Protein AF-A0A259PLI7-F1 (afdb_monomer)

Radius of gyration: 12.53 Å; Cα contacts (8 Å, |Δi|>4): 88; chains: 1; bounding box: 31×23×36 Å

Sequence (74 aa):
MGRYALTQPLYEVVREAYIGGFAVSSNFAREQAQQVAAAASIGFISTQEA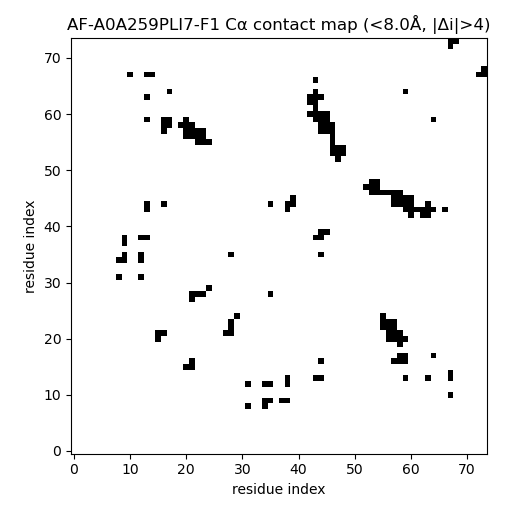PDIYGRTWLITGAGLQHLRDGGYL

Secondary structure (DSSP, 8-state):
----S--HHHHHHHHHHHHT-EETTSHHHHHTHHHHHHHHHTTSEEEEEETTEEEEEEEE-HHHHHHHHHTT--

pLDDT: mean 89.92, std 15.37, range [41.22, 98.62]

Solvent-accessible surface area (backbone atoms only — not comparable to full-atom values): 4287 Å² total; per-residue (Å²): 139,88,85,72,100,76,61,69,65,52,51,52,51,47,49,46,18,60,78,76,34,45,45,66,84,33,71,68,41,63,77,39,41,70,38,50,53,50,37,39,74,76,45,22,30,42,36,66,79,48,94,100,36,71,59,64,39,33,28,49,30,74,60,26,52,50,53,39,43,78,70,67,76,101

Mean predicted aligned error: 4.99 Å

Structure (mmCIF, N/CA/C/O backbone):
data_AF-A0A259PLI7-F1
#
_entry.id   AF-A0A259PLI7-F1
#
loop_
_atom_site.group_PDB
_atom_site.id
_atom_site.type_symbol
_atom_site.label_atom_id
_atom_site.label_alt_id
_atom_site.label_comp_id
_atom_site.label_asym_id
_atom_site.label_entity_id
_atom_site.label_seq_id
_atom_site.pdbx_PDB_ins_code
_atom_site.Cartn_x
_atom_site.Cartn_y
_atom_site.Cartn_z
_atom_site.occupancy
_atom_site.B_iso_or_equiv
_atom_site.a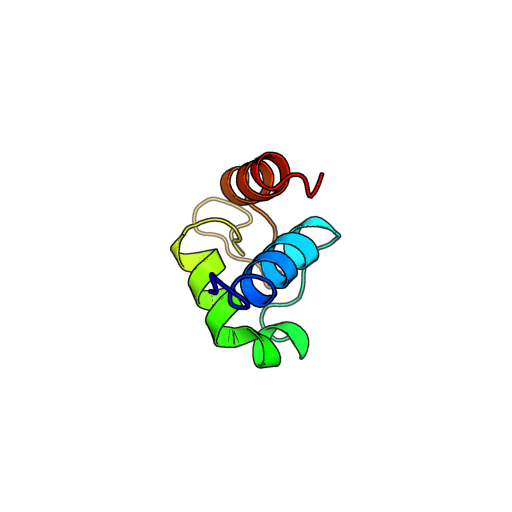uth_seq_id
_atom_site.auth_comp_id
_atom_site.auth_asym_id
_atom_site.auth_atom_id
_atom_site.pdbx_PDB_model_num
ATOM 1 N N . MET A 1 1 ? -23.171 -13.293 21.355 1.00 44.09 1 MET A N 1
ATOM 2 C CA . MET A 1 1 ? -21.836 -13.933 21.315 1.00 44.09 1 MET A CA 1
ATOM 3 C C . MET A 1 1 ? -21.438 -14.049 19.848 1.00 44.09 1 MET A C 1
ATOM 5 O O . MET A 1 1 ? -21.897 -14.953 19.176 1.00 44.09 1 MET A O 1
ATOM 9 N N . GLY A 1 2 ? -20.837 -13.048 19.212 1.00 60.09 2 GLY A N 1
ATOM 10 C CA . GLY A 1 2 ? -19.531 -12.462 19.510 1.00 60.09 2 GLY A CA 1
ATOM 11 C C . GLY A 1 2 ? -18.632 -12.805 18.320 1.00 60.09 2 GLY A C 1
ATOM 12 O O . GLY A 1 2 ? -17.985 -13.845 18.333 1.00 60.09 2 GLY A O 1
ATOM 13 N N . ARG A 1 3 ? -18.687 -12.016 17.240 1.00 45.56 3 ARG A N 1
ATOM 14 C CA . ARG A 1 3 ? -17.906 -12.278 16.026 1.00 45.56 3 ARG A CA 1
ATOM 15 C C . ARG A 1 3 ? -17.298 -10.978 15.497 1.00 45.56 3 ARG A C 1
ATOM 17 O O . ARG A 1 3 ? -17.978 -10.166 14.891 1.00 45.56 3 ARG A O 1
ATOM 24 N N . TYR A 1 4 ? -15.997 -10.870 15.767 1.00 48.75 4 TYR A N 1
ATOM 25 C CA . TYR A 1 4 ? -14.989 -10.067 15.078 1.00 48.75 4 TYR A CA 1
ATOM 26 C C . TYR A 1 4 ? -14.994 -8.551 15.293 1.00 48.75 4 TYR A C 1
ATOM 28 O O . TYR A 1 4 ? -15.208 -7.769 14.379 1.00 48.75 4 TYR A O 1
ATOM 36 N N . ALA A 1 5 ? -14.502 -8.140 16.460 1.00 41.22 5 ALA A N 1
ATOM 37 C CA . ALA A 1 5 ? -13.763 -6.884 16.605 1.00 41.22 5 ALA A CA 1
ATOM 38 C C . ALA A 1 5 ? -12.381 -6.913 15.886 1.00 41.22 5 ALA A C 1
ATOM 40 O O . ALA A 1 5 ? -11.448 -6.267 16.346 1.00 41.22 5 ALA A O 1
ATOM 41 N N . LEU A 1 6 ? -12.208 -7.689 14.798 1.00 45.53 6 LEU A N 1
ATOM 42 C CA . LEU A 1 6 ? -10.898 -7.929 14.155 1.00 45.53 6 LEU A CA 1
ATOM 43 C C . LEU A 1 6 ? -10.726 -7.306 12.753 1.00 45.53 6 LEU A C 1
ATOM 45 O O . LEU A 1 6 ? -9.782 -7.667 12.062 1.00 45.53 6 LEU A O 1
ATOM 49 N N . THR A 1 7 ? -11.590 -6.403 12.285 1.00 50.94 7 THR A N 1
ATOM 50 C CA . THR A 1 7 ? -11.588 -5.988 10.859 1.00 50.94 7 THR A CA 1
ATOM 51 C C . THR A 1 7 ? -11.177 -4.542 10.566 1.00 50.94 7 THR A C 1
ATOM 53 O O . THR A 1 7 ? -10.998 -4.201 9.402 1.00 50.94 7 THR A O 1
ATOM 56 N N . GLN A 1 8 ? -10.964 -3.695 11.577 1.00 57.91 8 GLN A N 1
ATOM 57 C CA . GLN A 1 8 ? -10.615 -2.275 11.375 1.00 57.91 8 GLN A CA 1
ATOM 58 C C . GLN A 1 8 ? -9.224 -2.012 10.742 1.00 57.91 8 GLN A C 1
ATOM 60 O O . GLN A 1 8 ? -9.145 -1.140 9.880 1.00 57.91 8 GLN A O 1
ATOM 65 N N . PRO A 1 9 ? -8.145 -2.768 11.048 1.00 70.62 9 PRO A N 1
ATOM 66 C CA . PRO A 1 9 ? -6.797 -2.361 10.628 1.00 70.62 9 PRO A CA 1
ATOM 67 C C . PRO A 1 9 ? -6.489 -2.551 9.131 1.00 70.62 9 PRO A C 1
ATOM 69 O O . PRO A 1 9 ? -5.804 -1.733 8.523 1.00 70.62 9 PRO A O 1
ATOM 72 N N . LEU A 1 10 ? -6.970 -3.639 8.511 1.00 87.69 10 LEU A N 1
ATOM 73 C CA . LEU A 1 10 ? -6.670 -3.917 7.096 1.00 87.69 10 LEU A CA 1
ATOM 74 C C . LEU A 1 10 ? -7.412 -2.944 6.173 1.00 87.69 10 LEU A C 1
ATOM 76 O O . LEU A 1 10 ? -6.846 -2.450 5.202 1.00 87.69 10 LEU A O 1
ATOM 80 N N . TYR A 1 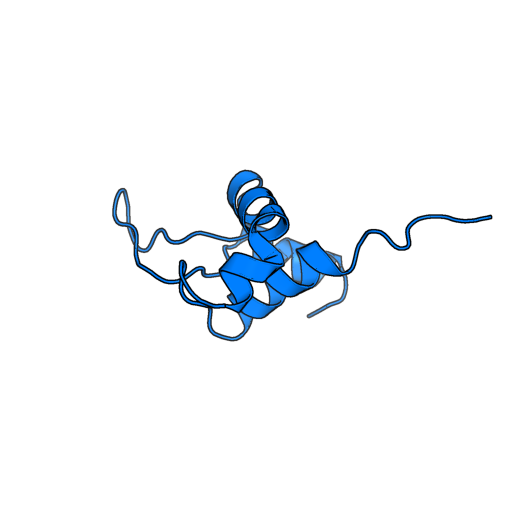11 ? -8.666 -2.647 6.516 1.00 90.69 11 TYR A N 1
ATOM 81 C CA . TYR A 1 11 ? -9.472 -1.652 5.823 1.00 90.69 11 TYR A CA 1
ATOM 82 C C . TYR A 1 11 ? -8.797 -0.278 5.823 1.00 90.69 11 TYR A C 1
ATOM 84 O O . TYR A 1 11 ? -8.694 0.336 4.764 1.00 90.69 11 TYR A O 1
ATOM 92 N N . GLU A 1 12 ? -8.306 0.186 6.976 1.00 92.75 12 GLU A N 1
ATOM 93 C CA . GLU A 1 12 ? -7.636 1.486 7.085 1.00 92.75 12 GLU A CA 1
ATOM 94 C C . GLU A 1 12 ? -6.448 1.595 6.132 1.00 92.75 12 GLU A C 1
ATOM 96 O O . GLU A 1 12 ? -6.330 2.590 5.423 1.00 92.75 12 GLU A O 1
ATOM 101 N N . VAL A 1 13 ? -5.622 0.552 6.032 1.00 96.25 13 VAL A N 1
ATOM 102 C CA . VA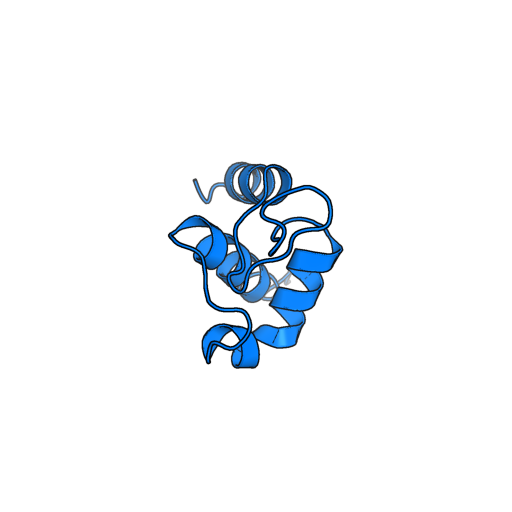L A 1 13 ? -4.491 0.523 5.095 1.00 96.25 13 VAL A CA 1
ATOM 103 C C . VAL A 1 13 ? -4.946 0.611 3.637 1.00 96.25 13 VAL A C 1
ATOM 105 O O . VAL A 1 13 ? -4.391 1.395 2.867 1.00 96.25 13 VAL A O 1
ATOM 108 N N . VAL A 1 14 ? -5.953 -0.174 3.242 1.00 96.94 14 VAL A N 1
ATOM 109 C CA . VAL A 1 14 ? -6.452 -0.172 1.855 1.00 96.94 14 VAL A CA 1
ATOM 110 C C . VAL A 1 14 ? -7.129 1.162 1.522 1.00 96.94 14 VAL A C 1
ATOM 112 O O . VAL A 1 14 ? -6.940 1.698 0.432 1.00 96.94 14 VAL A O 1
ATOM 115 N N . ARG A 1 15 ? -7.869 1.742 2.471 1.00 95.81 15 ARG A N 1
ATOM 116 C CA . ARG A 1 15 ? -8.493 3.061 2.336 1.00 95.81 15 ARG A CA 1
ATOM 117 C C . ARG A 1 15 ? -7.454 4.174 2.227 1.00 95.81 15 ARG A C 1
ATOM 119 O O . ARG A 1 15 ? -7.604 5.055 1.385 1.00 95.81 15 ARG A O 1
ATOM 126 N N . GLU A 1 16 ? -6.412 4.148 3.048 1.00 96.50 16 GLU A N 1
ATOM 127 C CA . GLU A 1 16 ? -5.344 5.149 2.993 1.00 96.50 16 GLU A CA 1
ATOM 128 C C . GLU A 1 16 ? -4.621 5.090 1.638 1.00 96.50 16 GLU A C 1
ATOM 130 O O . GLU A 1 16 ? -4.382 6.115 0.996 1.00 96.50 16 GLU A O 1
ATOM 135 N N . ALA A 1 17 ? -4.381 3.875 1.133 1.00 97.56 17 ALA A N 1
ATOM 136 C CA . ALA A 1 17 ? -3.842 3.662 -0.206 1.00 97.56 17 ALA A CA 1
ATOM 137 C C . ALA A 1 17 ? -4.762 4.181 -1.331 1.00 97.56 17 ALA A C 1
ATOM 139 O O . ALA A 1 17 ? -4.262 4.564 -2.388 1.00 97.56 17 ALA A O 1
ATOM 140 N N . TYR A 1 18 ? -6.085 4.203 -1.120 1.00 97.25 18 TYR A N 1
ATOM 141 C CA . TYR A 1 18 ? -7.068 4.731 -2.074 1.00 97.25 18 TYR A CA 1
ATOM 142 C C . TYR A 1 18 ? -7.102 6.262 -2.136 1.00 97.25 18 TYR A C 1
ATOM 144 O O . TYR A 1 18 ? -7.183 6.819 -3.226 1.00 97.25 18 TYR A O 1
ATOM 152 N N . ILE A 1 19 ? -7.064 6.948 -0.988 1.00 95.31 19 ILE A N 1
ATOM 153 C CA . ILE A 1 19 ? -7.288 8.406 -0.920 1.00 95.31 19 ILE A CA 1
ATOM 154 C C . ILE A 1 19 ? -6.190 9.191 -1.637 1.00 95.31 19 ILE A C 1
ATOM 156 O O . ILE A 1 19 ? -6.470 10.162 -2.338 1.00 95.31 19 ILE A O 1
ATOM 160 N N . GLY A 1 20 ? -4.942 8.777 -1.454 1.00 91.00 20 GLY A N 1
ATOM 161 C CA . GLY A 1 20 ? -3.795 9.425 -2.088 1.00 91.00 20 GLY A CA 1
ATOM 162 C C . GLY A 1 20 ? -2.507 8.615 -2.026 1.00 91.00 20 GLY A C 1
ATOM 163 O O . GLY A 1 20 ? -1.469 9.088 -2.486 1.00 91.00 20 GLY A O 1
ATOM 164 N N . GLY A 1 21 ? -2.563 7.403 -1.470 1.00 97.19 21 GLY A N 1
ATOM 165 C CA . GLY A 1 21 ? -1.381 6.614 -1.183 1.00 97.19 21 GLY A CA 1
ATOM 166 C C . GLY A 1 21 ? -0.615 7.105 0.040 1.00 97.19 21 GLY A C 1
ATOM 167 O O . GLY A 1 21 ? -0.824 8.202 0.556 1.00 97.19 21 GLY A O 1
ATOM 168 N N . PHE A 1 22 ? 0.322 6.282 0.501 1.00 98.50 22 PHE A N 1
ATOM 169 C CA . PHE A 1 22 ? 1.226 6.649 1.589 1.00 98.50 22 PHE A CA 1
ATOM 170 C C . PHE A 1 22 ? 2.635 6.127 1.329 1.00 98.50 22 PHE A C 1
ATOM 172 O O . PHE A 1 22 ? 2.829 5.078 0.717 1.00 98.50 22 PHE A O 1
ATOM 179 N N . ALA A 1 23 ? 3.648 6.855 1.799 1.00 98.62 23 ALA A N 1
ATOM 180 C CA . ALA A 1 23 ? 5.033 6.447 1.590 1.00 98.62 23 ALA A CA 1
ATOM 181 C C . ALA A 1 23 ? 5.331 5.101 2.276 1.00 98.62 23 ALA A C 1
ATOM 183 O O . ALA A 1 23 ? 4.925 4.882 3.417 1.00 98.62 23 ALA A O 1
ATOM 184 N N . VAL A 1 24 ? 6.121 4.241 1.624 1.00 98.12 24 VAL A N 1
ATOM 185 C CA . VAL A 1 24 ? 6.546 2.922 2.143 1.00 98.12 24 VAL A CA 1
ATOM 186 C C . VAL A 1 24 ? 7.183 3.027 3.527 1.00 98.12 24 VAL A C 1
ATOM 188 O O . VAL A 1 24 ? 7.046 2.138 4.360 1.00 98.12 24 VAL A O 1
ATOM 191 N N . SER A 1 25 ? 7.860 4.143 3.776 1.00 97.56 25 SER A N 1
ATOM 192 C CA . SER A 1 25 ? 8.548 4.451 5.021 1.00 97.56 25 SER A CA 1
AT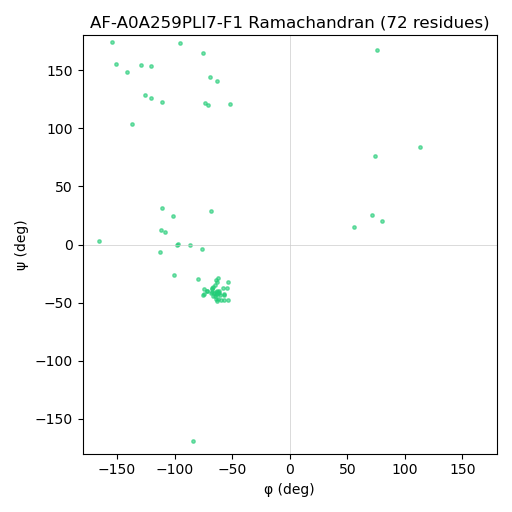OM 193 C C . SER A 1 25 ? 7.876 5.592 5.795 1.00 97.56 25 SER A C 1
ATOM 195 O O . SER A 1 25 ? 8.579 6.384 6.426 1.00 97.56 25 SER A O 1
ATOM 197 N N . SER A 1 26 ? 6.555 5.763 5.703 1.00 97.88 26 SER A N 1
ATOM 198 C CA . SER A 1 26 ? 5.811 6.711 6.546 1.00 97.88 26 SER A CA 1
ATOM 199 C C . SER A 1 26 ? 5.651 6.172 7.975 1.00 97.88 26 SER A C 1
ATOM 201 O O . SER A 1 26 ? 5.872 4.987 8.228 1.00 97.88 26 SER A O 1
ATOM 203 N N . ASN A 1 27 ? 5.286 7.029 8.934 1.00 97.81 27 ASN A N 1
ATOM 204 C CA . ASN A 1 27 ? 4.958 6.565 10.291 1.00 97.81 27 ASN A CA 1
ATOM 205 C C . AS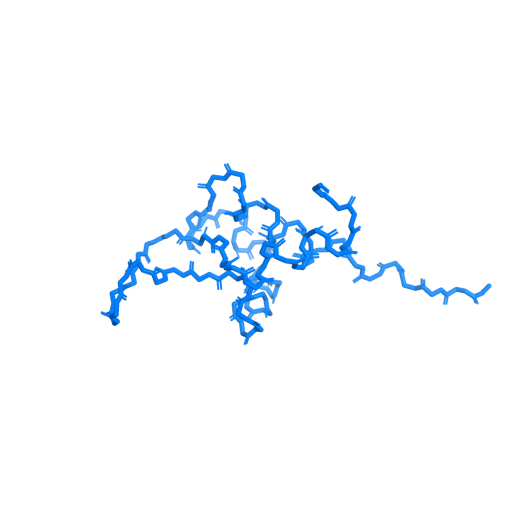N A 1 27 ? 3.756 5.617 10.267 1.00 97.81 27 ASN A C 1
ATOM 207 O O . ASN A 1 27 ? 3.836 4.539 10.843 1.00 97.81 27 ASN A O 1
ATOM 211 N N . PHE A 1 28 ? 2.733 5.946 9.474 1.00 96.12 28 PHE A N 1
ATOM 212 C CA . PHE A 1 28 ? 1.582 5.077 9.235 1.00 96.12 28 PHE A CA 1
ATOM 213 C C . PHE A 1 28 ? 1.994 3.674 8.760 1.00 96.12 28 PHE A C 1
ATOM 215 O O . PHE A 1 28 ? 1.567 2.678 9.334 1.00 96.12 28 PHE A O 1
ATOM 222 N N . ALA A 1 29 ? 2.898 3.576 7.775 1.00 97.00 29 ALA A N 1
ATOM 223 C CA . ALA A 1 29 ? 3.375 2.286 7.275 1.00 97.00 29 ALA A CA 1
ATOM 224 C C . ALA A 1 29 ? 4.134 1.471 8.337 1.00 97.00 29 ALA A C 1
ATOM 226 O O . ALA A 1 29 ? 4.079 0.244 8.323 1.00 97.00 29 ALA A O 1
ATOM 227 N N . ARG A 1 30 ? 4.843 2.138 9.259 1.00 96.69 30 ARG A N 1
ATOM 228 C CA . ARG A 1 30 ? 5.555 1.476 10.365 1.00 96.69 30 ARG A CA 1
ATOM 229 C C . ARG A 1 30 ? 4.597 0.989 11.446 1.00 96.69 30 ARG A C 1
ATOM 231 O O . ARG A 1 30 ? 4.759 -0.123 11.936 1.00 96.69 30 ARG A O 1
ATOM 238 N N . GLU A 1 31 ? 3.616 1.809 11.802 1.00 95.62 31 GLU A N 1
ATOM 239 C CA . GLU A 1 31 ? 2.603 1.484 12.810 1.00 95.62 31 GLU A CA 1
ATOM 240 C C . GLU A 1 31 ? 1.682 0.350 12.339 1.00 95.62 31 GLU A C 1
ATOM 242 O O . GLU A 1 31 ? 1.339 -0.528 13.126 1.00 95.62 31 GLU A O 1
ATOM 247 N N . GLN A 1 32 ? 1.359 0.316 11.043 1.00 95.81 32 GLN A N 1
ATOM 248 C CA . GLN A 1 32 ? 0.485 -0.681 10.413 1.00 95.81 32 GLN A CA 1
ATOM 249 C C . GLN A 1 32 ? 1.261 -1.765 9.644 1.00 95.81 32 GLN A C 1
ATOM 251 O O . GLN A 1 32 ? 0.739 -2.364 8.703 1.00 95.81 32 GLN A O 1
ATOM 256 N N . ALA A 1 33 ? 2.528 -2.022 9.990 1.00 95.62 33 ALA A N 1
ATOM 257 C CA . ALA A 1 33 ? 3.424 -2.848 9.171 1.00 95.62 33 ALA A CA 1
ATOM 258 C C . ALA A 1 33 ? 2.865 -4.249 8.847 1.00 95.62 33 ALA A C 1
ATOM 260 O O . ALA A 1 33 ? 3.036 -4.742 7.731 1.00 95.62 33 ALA A O 1
ATOM 261 N N . GLN A 1 34 ? 2.162 -4.883 9.793 1.00 95.88 34 GLN A N 1
ATOM 262 C CA . GLN A 1 34 ? 1.556 -6.205 9.582 1.00 95.88 34 GLN A CA 1
ATOM 263 C C . GLN A 1 34 ? 0.407 -6.151 8.566 1.00 95.88 34 GLN A C 1
ATOM 265 O O . GLN A 1 34 ? 0.287 -7.018 7.704 1.00 95.88 34 GLN A O 1
ATOM 270 N N . GLN A 1 35 ? -0.421 -5.115 8.644 1.00 96.06 35 GLN A N 1
ATOM 271 C CA . GLN A 1 35 ? -1.571 -4.886 7.780 1.00 96.06 35 GLN A CA 1
ATOM 272 C C . GLN A 1 35 ? -1.126 -4.490 6.375 1.00 96.06 35 GLN A C 1
ATOM 274 O O . GLN A 1 35 ? -1.685 -4.988 5.404 1.00 96.06 35 GLN A O 1
ATOM 279 N 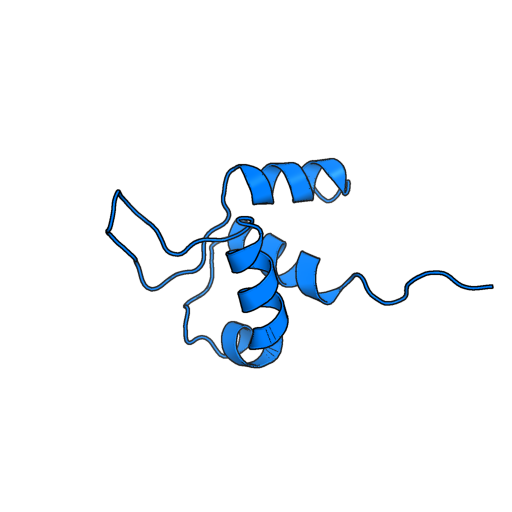N . VAL A 1 36 ? -0.090 -3.655 6.262 1.00 97.31 36 VAL A N 1
ATOM 280 C CA . VAL A 1 36 ? 0.552 -3.314 4.986 1.00 97.31 36 VAL A CA 1
ATOM 281 C C . VAL A 1 36 ? 1.090 -4.575 4.316 1.00 97.31 36 VAL A C 1
ATOM 283 O O . VAL A 1 36 ? 0.783 -4.821 3.151 1.00 97.31 36 VAL A O 1
ATOM 286 N N . ALA A 1 37 ? 1.815 -5.422 5.055 1.00 97.38 37 ALA A N 1
ATOM 287 C CA . ALA A 1 37 ? 2.317 -6.690 4.530 1.00 97.38 37 ALA A CA 1
ATOM 288 C C . ALA A 1 37 ? 1.181 -7.625 4.082 1.00 97.38 37 ALA A C 1
ATOM 290 O O . ALA A 1 37 ? 1.260 -8.210 3.000 1.00 97.38 37 ALA A O 1
ATOM 291 N N . ALA A 1 38 ? 0.109 -7.739 4.871 1.00 96.94 38 ALA A N 1
ATOM 292 C CA . ALA A 1 38 ? -1.055 -8.546 4.517 1.00 96.94 38 ALA A CA 1
ATOM 293 C C . ALA A 1 38 ? -1.760 -8.010 3.261 1.00 96.94 38 ALA A C 1
ATOM 295 O O . ALA A 1 38 ? -1.991 -8.775 2.328 1.00 96.94 38 ALA A O 1
ATOM 296 N N . ALA A 1 39 ? -2.040 -6.703 3.206 1.00 97.06 39 ALA A N 1
ATOM 297 C CA . ALA A 1 39 ? -2.701 -6.044 2.080 1.00 97.06 39 ALA A CA 1
ATOM 298 C C . ALA A 1 39 ? -1.885 -6.161 0.785 1.00 97.06 39 ALA A C 1
ATOM 300 O O . ALA A 1 39 ? -2.454 -6.408 -0.277 1.00 97.06 39 ALA A O 1
ATOM 301 N N . ALA A 1 40 ? -0.560 -6.030 0.869 1.00 98.06 40 ALA A N 1
ATOM 302 C CA . ALA A 1 40 ? 0.330 -6.230 -0.269 1.00 98.06 40 ALA A CA 1
ATOM 303 C C . ALA A 1 40 ? 0.340 -7.696 -0.731 1.00 98.06 40 ALA A C 1
ATOM 305 O O . ALA A 1 40 ? 0.213 -7.970 -1.920 1.00 98.06 40 ALA A O 1
ATOM 306 N N . SER A 1 41 ? 0.420 -8.647 0.206 1.00 98.06 41 SER A N 1
ATOM 307 C CA . SER A 1 41 ? 0.498 -10.083 -0.109 1.00 98.06 41 SER A CA 1
ATOM 308 C C . SER A 1 41 ? -0.763 -10.620 -0.788 1.00 98.06 41 SER A C 1
ATOM 310 O O . SER A 1 41 ? -0.672 -11.491 -1.648 1.00 98.06 41 SER A O 1
ATOM 312 N N . ILE A 1 42 ? -1.939 -10.100 -0.428 1.00 96.44 42 ILE A N 1
ATOM 313 C CA . ILE A 1 42 ? -3.215 -10.448 -1.079 1.00 96.44 42 ILE A CA 1
ATOM 314 C C . ILE A 1 42 ? -3.509 -9.584 -2.316 1.00 96.44 42 ILE A C 1
ATOM 316 O O . ILE A 1 42 ? -4.536 -9.764 -2.966 1.00 96.44 42 ILE A O 1
ATOM 320 N N . GLY A 1 43 ? -2.615 -8.648 -2.646 1.00 97.88 43 GLY A N 1
ATOM 321 C CA . GLY A 1 43 ? -2.681 -7.834 -3.854 1.00 97.88 43 GLY A CA 1
ATOM 322 C C . GLY A 1 43 ? -3.643 -6.652 -3.792 1.00 97.88 43 GLY A C 1
ATOM 323 O O . GLY A 1 43 ? -4.032 -6.162 -4.846 1.00 97.88 43 GLY A O 1
ATOM 324 N N . PHE A 1 44 ? -4.047 -6.174 -2.612 1.00 98.12 44 PHE A N 1
ATOM 325 C CA . PHE A 1 44 ? -4.928 -5.003 -2.472 1.00 98.12 44 PHE A CA 1
ATOM 326 C C . PHE A 1 44 ? -4.200 -3.670 -2.619 1.00 98.12 44 PHE A C 1
ATOM 328 O O . PHE A 1 44 ? -4.789 -2.693 -3.083 1.00 98.12 44 PHE A O 1
ATOM 335 N N . ILE A 1 45 ? -2.923 -3.635 -2.251 1.00 98.44 45 ILE A N 1
ATOM 336 C CA . ILE A 1 45 ? -2.048 -2.480 -2.448 1.00 98.44 45 ILE A CA 1
ATOM 337 C C . ILE A 1 45 ? -0.759 -2.923 -3.133 1.00 98.44 45 ILE A C 1
ATOM 339 O O . ILE A 1 45 ? -0.350 -4.077 -3.018 1.00 98.44 45 ILE A O 1
ATOM 343 N N . SER A 1 46 ? -0.112 -2.005 -3.838 1.00 98.56 46 SER A N 1
ATOM 344 C CA . SER A 1 46 ? 1.179 -2.242 -4.475 1.00 98.56 46 SER A CA 1
ATOM 345 C C . SER A 1 46 ? 1.972 -0.944 -4.564 1.00 98.56 46 SER A C 1
ATOM 347 O O . SER A 1 46 ? 1.403 0.146 -4.574 1.00 98.56 46 SER A O 1
ATOM 349 N N . THR A 1 47 ? 3.293 -1.063 -4.631 1.00 98.62 47 THR A N 1
ATOM 350 C CA . THR A 1 47 ? 4.190 0.034 -5.017 1.00 98.62 47 THR A CA 1
ATOM 351 C C . THR A 1 47 ? 4.564 -0.031 -6.496 1.00 98.62 47 THR A C 1
ATOM 353 O O . THR A 1 47 ? 5.351 0.786 -6.960 1.00 98.62 47 THR A O 1
ATOM 356 N N . GLN A 1 48 ? 4.057 -1.016 -7.240 1.00 98.19 48 GLN A N 1
ATOM 357 C CA . GLN A 1 48 ? 4.384 -1.200 -8.647 1.00 98.19 48 GLN A CA 1
ATOM 358 C C . GLN A 1 48 ? 3.748 -0.098 -9.503 1.00 98.19 48 GLN A C 1
ATOM 360 O O . GLN A 1 48 ? 2.527 0.037 -9.546 1.00 98.19 48 GLN A O 1
ATOM 365 N N . GLU A 1 49 ? 4.584 0.661 -10.209 1.00 94.69 49 GLU A N 1
ATOM 366 C CA . GLU A 1 49 ? 4.169 1.748 -11.108 1.00 94.69 49 GLU A CA 1
ATOM 367 C C . GLU A 1 49 ? 4.192 1.303 -12.581 1.00 94.69 49 GLU A C 1
ATOM 369 O O . GLU A 1 49 ? 3.433 1.814 -13.403 1.00 94.69 49 GLU A O 1
ATOM 374 N N . ALA A 1 50 ? 5.035 0.319 -12.915 1.00 95.06 50 ALA A N 1
ATOM 375 C CA . ALA A 1 50 ? 5.115 -0.316 -14.231 1.00 95.06 50 ALA A CA 1
ATOM 376 C C . ALA A 1 50 ? 5.679 -1.753 -14.104 1.00 95.06 50 ALA A C 1
ATOM 378 O O . ALA A 1 50 ? 6.084 -2.152 -13.007 1.00 95.06 50 ALA A O 1
ATOM 379 N N . PRO A 1 51 ? 5.733 -2.564 -15.182 1.00 96.19 51 PRO A N 1
ATOM 380 C CA . PRO A 1 51 ? 6.376 -3.881 -15.146 1.00 96.19 51 PRO A CA 1
ATOM 381 C C . PRO A 1 51 ? 7.800 -3.796 -14.580 1.00 96.19 51 PRO A C 1
ATOM 383 O O . PRO A 1 51 ? 8.619 -3.044 -15.097 1.00 96.19 51 PRO A O 1
ATOM 386 N N . ASP A 1 52 ? 8.054 -4.518 -13.485 1.00 95.12 52 ASP A N 1
ATOM 387 C CA . ASP A 1 52 ? 9.317 -4.525 -12.728 1.00 95.12 52 ASP A CA 1
ATOM 388 C C . ASP A 1 52 ? 9.824 -3.157 -12.213 1.00 95.12 52 ASP A C 1
ATOM 390 O O . ASP A 1 52 ? 10.964 -3.044 -11.761 1.00 95.12 52 ASP A O 1
ATOM 394 N N . ILE A 1 53 ? 8.975 -2.122 -12.210 1.00 97.69 53 ILE A N 1
ATOM 395 C CA . ILE A 1 53 ? 9.285 -0.794 -11.662 1.00 97.69 53 ILE A CA 1
ATOM 396 C C . ILE A 1 53 ? 8.446 -0.556 -10.409 1.00 97.69 53 ILE A C 1
ATOM 398 O O . ILE A 1 53 ? 7.214 -0.563 -10.459 1.00 97.69 53 ILE A O 1
ATOM 402 N N . TYR A 1 54 ? 9.128 -0.289 -9.295 1.00 97.94 54 TYR A N 1
ATOM 403 C CA . TYR A 1 54 ? 8.516 -0.077 -7.986 1.00 97.94 54 TYR A CA 1
ATOM 404 C C . TYR A 1 54 ? 8.860 1.309 -7.445 1.00 97.94 54 TYR A C 1
ATOM 406 O O . TYR A 1 54 ? 10.030 1.684 -7.336 1.00 97.94 54 TYR A O 1
ATOM 414 N N . GLY A 1 55 ? 7.821 2.053 -7.088 1.00 97.00 55 GLY A N 1
ATOM 415 C CA . GLY A 1 55 ? 7.902 3.358 -6.461 1.00 97.00 55 GLY A CA 1
ATOM 416 C C . GLY A 1 55 ? 8.079 3.294 -4.947 1.00 97.00 55 GLY A C 1
ATOM 417 O O . GLY A 1 55 ? 8.338 2.254 -4.335 1.00 97.00 55 GLY A O 1
ATOM 418 N N . ARG A 1 56 ? 7.920 4.458 -4.315 1.00 98.06 56 ARG A N 1
ATOM 419 C CA . ARG A 1 56 ? 8.069 4.642 -2.858 1.00 98.06 56 ARG A CA 1
ATOM 420 C C . ARG A 1 56 ? 6.742 4.878 -2.145 1.00 98.06 56 ARG A C 1
ATOM 422 O O . ARG A 1 56 ? 6.750 5.225 -0.963 1.00 98.06 56 ARG A O 1
ATOM 429 N N . THR A 1 57 ? 5.633 4.681 -2.846 1.00 98.44 57 THR A N 1
ATOM 430 C CA . THR A 1 57 ? 4.280 4.959 -2.369 1.00 98.44 57 THR A CA 1
ATOM 431 C C . THR A 1 57 ? 3.435 3.707 -2.524 1.00 98.44 57 THR A C 1
ATOM 433 O O . THR A 1 57 ? 3.402 3.112 -3.596 1.00 98.44 57 THR A O 1
ATOM 436 N N . TRP A 1 58 ? 2.761 3.307 -1.454 1.00 98.50 58 TRP A N 1
ATOM 437 C CA . TRP A 1 58 ? 1.709 2.305 -1.507 1.00 98.50 58 TRP A CA 1
ATOM 438 C C . TRP A 1 58 ? 0.469 2.918 -2.142 1.00 98.50 58 TRP A C 1
ATOM 440 O O . TRP A 1 58 ? -0.055 3.908 -1.631 1.00 98.50 58 TRP A O 1
ATOM 450 N N . LEU A 1 59 ? 0.009 2.320 -3.234 1.00 98.38 59 LEU A N 1
ATOM 451 C CA . LEU A 1 59 ? -1.207 2.694 -3.944 1.00 98.38 59 LEU A CA 1
ATOM 452 C C . LEU A 1 59 ? -2.171 1.514 -3.976 1.00 98.38 59 LEU A C 1
ATOM 454 O O . LEU A 1 59 ? -1.764 0.351 -3.910 1.00 98.38 59 LEU A O 1
ATOM 458 N N . ILE A 1 60 ? -3.461 1.817 -4.072 1.00 98.12 60 ILE A N 1
ATOM 459 C CA . ILE A 1 60 ? -4.491 0.792 -4.222 1.00 98.12 60 ILE A CA 1
ATOM 460 C C . ILE A 1 60 ? -4.406 0.114 -5.595 1.00 98.12 60 ILE A C 1
ATOM 462 O O . ILE A 1 60 ? -4.133 0.754 -6.611 1.00 98.12 60 ILE A O 1
ATOM 466 N N . THR A 1 61 ? -4.679 -1.187 -5.639 1.00 98.25 61 THR A N 1
ATOM 467 C CA . THR A 1 61 ? -4.826 -1.942 -6.892 1.00 98.25 61 THR A CA 1
ATOM 468 C C . THR A 1 61 ? -6.297 -2.051 -7.304 1.00 98.25 61 THR A C 1
ATOM 470 O O . THR A 1 61 ? -7.207 -1.732 -6.537 1.00 98.25 61 THR A O 1
ATOM 473 N N . GLY A 1 62 ? -6.569 -2.600 -8.493 1.00 97.25 62 GLY A N 1
ATOM 474 C CA . GLY A 1 62 ? -7.941 -2.944 -8.888 1.00 97.25 62 GLY A CA 1
ATOM 475 C C . GLY A 1 62 ? -8.624 -3.930 -7.926 1.00 97.25 62 GLY A C 1
ATOM 476 O O . GLY A 1 62 ? -9.803 -3.766 -7.619 1.00 97.25 62 GLY A O 1
ATOM 477 N N . ALA A 1 63 ? -7.882 -4.910 -7.396 1.00 97.38 63 ALA A N 1
ATOM 478 C CA . ALA A 1 63 ? -8.409 -5.870 -6.424 1.00 97.38 63 ALA A CA 1
ATOM 479 C C . ALA A 1 63 ? -8.728 -5.204 -5.077 1.00 97.38 63 ALA A C 1
ATOM 481 O O . ALA A 1 63 ? -9.785 -5.458 -4.500 1.00 97.38 63 ALA A O 1
ATOM 482 N N . GLY A 1 64 ? -7.861 -4.301 -4.605 1.00 96.88 64 GLY A N 1
ATOM 483 C CA . GLY A 1 64 ? -8.119 -3.519 -3.394 1.00 96.88 64 GLY A CA 1
ATOM 484 C C . GLY A 1 64 ? -9.332 -2.604 -3.544 1.00 96.88 64 GLY A C 1
ATOM 485 O O . GLY A 1 64 ? -10.148 -2.502 -2.631 1.00 96.88 64 GLY A O 1
ATOM 486 N N . LEU A 1 65 ? -9.503 -1.983 -4.716 1.00 96.75 65 LEU A N 1
ATOM 487 C CA . LEU A 1 65 ? -10.660 -1.133 -4.994 1.00 96.75 65 LEU A CA 1
ATOM 488 C C . LEU A 1 65 ? -11.969 -1.930 -4.969 1.00 96.75 65 LEU A C 1
ATOM 490 O O . LEU A 1 65 ? -12.957 -1.467 -4.399 1.00 96.75 65 LEU A O 1
ATOM 494 N N . GLN A 1 66 ? -11.978 -3.130 -5.556 1.00 95.44 66 GLN A N 1
ATOM 495 C CA . GLN A 1 66 ? -13.145 -4.010 -5.501 1.00 95.44 66 GLN A CA 1
ATOM 496 C C . GLN A 1 66 ? -13.452 -4.435 -4.061 1.00 95.44 66 GLN A C 1
ATOM 498 O O . GLN A 1 66 ? -14.604 -4.367 -3.646 1.00 95.44 66 GLN A O 1
ATOM 503 N N . HIS A 1 67 ? -12.427 -4.770 -3.273 1.00 92.06 67 HIS A N 1
ATOM 504 C CA . HIS A 1 67 ? -12.592 -5.094 -1.857 1.00 92.06 67 HIS A CA 1
ATOM 505 C C . HIS A 1 67 ? -13.268 -3.961 -1.064 1.00 92.06 67 HIS A C 1
ATOM 507 O O . HIS A 1 67 ? -14.165 -4.224 -0.263 1.00 92.06 67 HIS A O 1
ATOM 513 N N . LEU A 1 68 ? -12.890 -2.700 -1.312 1.00 92.44 68 LEU A N 1
ATOM 514 C CA . LEU A 1 68 ? -13.538 -1.548 -0.673 1.00 92.44 68 LEU A CA 1
ATOM 515 C C . LEU A 1 68 ? -15.018 -1.411 -1.065 1.00 92.44 68 LEU A C 1
ATOM 517 O O . LEU A 1 68 ? -15.849 -1.132 -0.201 1.00 92.44 68 LEU A O 1
ATOM 521 N N . ARG A 1 69 ? -15.356 -1.638 -2.341 1.00 93.31 69 ARG A N 1
ATOM 522 C CA . ARG A 1 69 ? -16.747 -1.608 -2.830 1.00 93.31 69 ARG A CA 1
ATOM 523 C C . ARG A 1 69 ? -17.595 -2.710 -2.200 1.00 93.31 69 ARG A C 1
ATOM 525 O O . ARG A 1 69 ? -18.682 -2.433 -1.707 1.00 93.31 69 ARG A O 1
ATOM 532 N N . ASP A 1 70 ? -17.081 -3.937 -2.168 1.00 89.44 70 ASP A N 1
ATOM 533 C CA . ASP A 1 70 ? -17.799 -5.096 -1.622 1.00 89.44 70 ASP A CA 1
ATOM 534 C C . ASP A 1 70 ? -18.064 -4.953 -0.117 1.00 89.44 70 ASP A C 1
ATOM 536 O O . ASP A 1 70 ? -19.073 -5.435 0.396 1.00 89.44 70 ASP A O 1
ATOM 540 N N . GLY A 1 71 ? -17.172 -4.258 0.595 1.00 85.00 71 GLY A N 1
ATOM 541 C CA . GLY A 1 71 ? -17.344 -3.923 2.006 1.00 85.00 71 GLY A CA 1
ATOM 542 C C . GLY A 1 71 ? -18.323 -2.775 2.286 1.00 85.00 71 GLY A C 1
ATOM 543 O O . GLY A 1 71 ? -18.578 -2.486 3.454 1.00 85.00 71 GLY A O 1
ATOM 544 N N . GLY A 1 72 ? -18.873 -2.120 1.254 1.00 82.44 72 GLY A N 1
ATOM 545 C CA . GLY A 1 72 ? -19.765 -0.964 1.401 1.00 82.44 72 GLY A CA 1
ATOM 546 C C . GLY A 1 72 ? -19.052 0.308 1.870 1.00 82.44 72 GLY A C 1
ATOM 547 O O . GLY A 1 72 ? -19.669 1.163 2.504 1.00 82.44 72 GLY A O 1
ATOM 548 N N . TYR A 1 73 ? -17.747 0.417 1.607 1.00 73.88 73 TYR A N 1
ATOM 549 C CA . TYR A 1 73 ? -16.917 1.547 2.031 1.00 73.88 73 TYR A CA 1
ATOM 550 C C . TYR A 1 73 ? -16.711 2.611 0.939 1.00 73.88 73 TYR A C 1
ATOM 552 O O . TYR A 1 73 ? -16.020 3.605 1.177 1.00 73.88 73 TYR A O 1
ATOM 560 N N . LEU A 1 74 ? -17.295 2.392 -0.245 1.00 70.62 74 LEU A N 1
ATOM 561 C CA . LEU A 1 74 ? -17.307 3.273 -1.415 1.00 70.62 74 LEU A CA 1
ATOM 562 C C . LEU A 1 74 ? -18.692 3.293 -2.061 1.00 70.62 74 LEU A C 1
ATOM 564 O O . LEU A 1 74 ? -19.388 2.257 -1.971 1.00 70.62 74 LEU A O 1
#

Foldseek 3Di:
DDDDPPPPLLLVQLVCLAVPWDFCPDPSCVVSVVSVVVCVVVPQWAQDPDVVDGHGTIHGDPVVVVVCVVVVND

Nearest PDB structures (foldseek):
  4l9n-assembly1_A  TM=7.059E-01  e=1.503E+00  Staphylococcus aureus
  6lg2-assembly1_B  TM=5.217E-01  e=1.009E+00  Corynebacterium glutamicum ATCC 13032
  2xv4-assembly1_S  TM=5.315E-01  e=7.738E-01  Homo sapiens
  4xgc-assembly1_D  TM=4.611E-01  e=8.446E+00  Drosophila melanogaster
  7xc2-assembly1_C  TM=3.762E-01  e=4.647E+00  Triticum monococcum

=== Feature glossary ===
The record interleaves many kinds of information about one protein. Here is each kind framed as the question it answers.

Q: What does the local fold look like, residue by residue?
A: A 3Di character summarizes, for each residue, the relative orientation of the Cα frame of its nearest spatial neighbor. Because it encodes fold topology rather than chemistry, 3Di alignments detect remote structural similarity that sequence alignment misses.

Q: Which residues are in helices, strands, or loops?
A: Secondary structure is the local, repeating backbone conformation. DSSP classifies it into eight states by reading the hydrogen-bond network: three helix types (H, G, I), two β types (E, B), two non-regular types (T, S), and unstructured coil (-).

Q: How big and how compact is the whole molecule?
A: Three whole-structure scalars: the radius of gyration (RMS distance of Cα from centroid, in Å), the count of Cα–Cα contacts (pairs closer than 8 Å and separated by more than four residues in sequence — i.e. tertiary, not local, contacts), and the bounding-box dimensions. Together they distinguish compact globular folds from extended fibres or disordered cha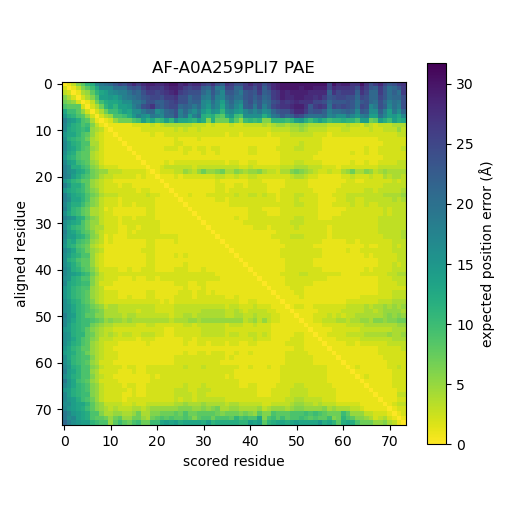ins.

Q: How confident is the AlphaFold model at each residue?
A: For AlphaFold models, the B-factor field carries pLDDT — the model's own estimate of local accuracy on a 0–100 scale. Regions with pLDDT<50 should be treated as essentially unmodeled; they often correspond to intrinsically disordered segments.

Q: What family and function is it annotated with?
A: Functional annotations link the protein to curated databases. InterPro entries identify conserved domains and families by matching the sequence against member-database signatures (Pfam, PROSITE, CDD, …). Gene Ontology (GO) terms describe molecular function, biological process, and cellular component in a controlled vocabulary. CATH places the structure in a hierarchical fold classification (Class/Architecture/Topology/Homologous-superfamily). The organism is the source species.

Q: What known structures does this most resemble?
A: Nearest PDB neighbors are the top structural matches found by Foldseek when search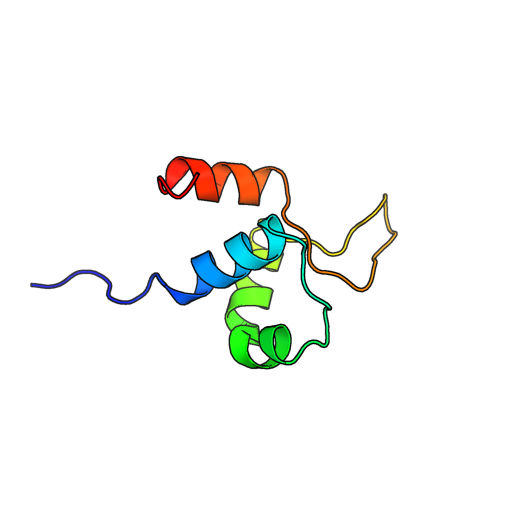ing this structure against the entire Protein Data Bank. Each hit reports a TM-score (0 to 1; >0.5 almost always implies the same fold) and an E-value. These are *structural* homologs — they may share no detectable sequence similarity.

Q: Which residues are buried vs exposed?
A: Solvent-accessible surface area (SASA) is the area in Å² traced out by the centre of a 1.4 Å probe sphere (a water molecule) rolled over the protein's van der Waals surface (Shrake–Rupley / Lee–Richards construction). Buried residues have near-zero SASA; fully exposed residues can exceed 200 Å². The total SASA scales roughly with the number of surface residues.

Q: What are the backbone torsion angles?
A: φ (phi) and ψ (psi) are the two rotatable backbone dihedrals per residue: φ is the C(i-1)–N–Cα–C torsion, ψ is the N–Cα–C–N(i+1) torsion, both in degrees on (−180°, 180°]. α-helical residues cluster near (−60°, −45°); β-strand residues near (−120°, +130°). A Ramachandran plot is simply a scatter of (φ, ψ) for every residue.

Q: Are the domains correctly placed relative to each other?
A: Predicted aligned error is AlphaFold's pairwise confidence. Unlike pLDDT (per-residue), PAE is per-residue-pair and captures whether two parts of the structure are correctly placed relative to each other. Units are ångströms of expected positional error.

Q: What if only a Cα trace is available?
A: P-SEA three-state annotation labels each residue as helix, strand, or coil based purely on the geometry of the Cα trace. It serves as a fallback when the full backbone (and thus DSSP) is unavailable.

Q: What is the amino-acid chain?
A: This is the polypeptide sequence — one letter per residue, N-terminus first. Length ranges from a few dozen residues for small domains to over a thousand for large multi-domain proteins.

Q: What do the rendered images show?
A: The six renders are orthographic views along the three Cartesian axes in both directions. Representation (cartoon, sticks, or surface) and color scheme (sequence-rainbow or by-chain) vary across proteins so the training set covers all the common visualization conventions.

Q: What do the diagnostic plots show?
A: Plot images: a contact map (which residues are close in 3D, as an N×N binary image), a Ramachandran scatter (backbone torsion angles, revealing secondary-structure composition at a glance), and — for AlphaFold structures — a PAE heatmap (pairwise prediction confidence).

Q: How mobile is each atom in the crystal?
A: B-factor (Debye–Waller factor) reflects atomic displacement in the crystal lattice. It is an experimental observable (units Å²), not a prediction; low values mean the atom is pinned down, high values mean it moves or is heterogeneous across the crystal.

Q: Where is each backbone atom in 3D?
A: The mmCIF table is the protein's shape written out atom by atom. For each backbone N, Cα, C, and carbonyl O, it records an (x, y, z) coordinate triple in Å plus the residue type, chain letter, and residue number.